Protein AF-A0A531MG67-F1 (afdb_monomer_lite)

Radius of gyration: 34.74 Å; chains: 1; bounding box: 81×33×79 Å

pLDDT: mean 70.57, std 16.04, range [35.56, 95.88]

Sequence (118 aa):
MENGCSRMQGQRLWSNRRFPGTAPTATTFPTSMPALLWDAIGTEFGGRHELYERNYAGNYENLRIETLNAATATGDLASMQSIVKDCMSEYDLSGWTSSDLINPDDISLVGRGTVQAA

Structure (mmCIF, N/CA/C/O backbone):
data_AF-A0A531MG67-F1
#
_entry.id   AF-A0A531MG67-F1
#
loop_
_atom_site.group_PDB
_atom_site.id
_atom_site.type_symbol
_atom_site.label_atom_id
_atom_site.label_alt_id
_atom_site.label_comp_id
_atom_site.label_asym_id
_atom_site.label_entity_id
_atom_site.label_seq_id
_atom_site.pdbx_PDB_ins_code
_atom_site.Cartn_x
_atom_site.Cartn_y
_atom_site.Cartn_z
_atom_site.occupancy
_atom_site.B_iso_or_equiv
_atom_site.auth_seq_id
_atom_site.auth_comp_id
_atom_site.auth_asym_id
_atom_site.auth_atom_id
_atom_site.pdbx_PDB_model_num
ATOM 1 N N . MET A 1 1 ? 60.301 5.518 -36.677 1.00 43.50 1 MET A N 1
ATOM 2 C CA . MET A 1 1 ? 59.096 4.698 -36.397 1.00 43.50 1 MET A CA 1
ATOM 3 C C . MET A 1 1 ? 59.244 3.805 -35.156 1.00 43.50 1 MET A C 1
ATOM 5 O O . MET A 1 1 ? 58.242 3.298 -34.676 1.00 43.50 1 MET A O 1
ATOM 9 N N . GLU A 1 2 ? 60.438 3.678 -34.564 1.00 42.75 2 GLU A N 1
ATOM 10 C CA . GLU A 1 2 ? 60.697 2.791 -33.410 1.00 42.75 2 GLU A CA 1
ATOM 11 C C . GLU A 1 2 ? 60.252 3.361 -32.045 1.00 42.75 2 GLU A C 1
ATOM 13 O O . GLU A 1 2 ? 59.970 2.613 -31.112 1.00 42.75 2 GLU A O 1
ATOM 18 N N . ASN A 1 3 ? 60.069 4.681 -31.938 1.00 51.09 3 ASN A N 1
ATOM 19 C CA . ASN A 1 3 ? 59.774 5.361 -30.664 1.00 51.09 3 ASN A CA 1
ATOM 20 C C . ASN A 1 3 ? 58.335 5.144 -30.146 1.00 51.09 3 ASN A C 1
ATOM 22 O O . ASN A 1 3 ? 58.021 5.501 -29.010 1.00 51.09 3 ASN A O 1
ATOM 26 N N . GLY A 1 4 ? 57.443 4.579 -30.968 1.00 49.34 4 GLY A N 1
ATOM 27 C CA . GLY A 1 4 ? 56.063 4.263 -30.581 1.00 49.34 4 GLY A CA 1
ATOM 28 C C . GLY A 1 4 ? 55.926 2.926 -29.846 1.00 49.34 4 GLY A C 1
ATOM 29 O O . GLY A 1 4 ? 55.070 2.787 -28.973 1.00 49.34 4 GLY A O 1
ATOM 30 N N . CYS A 1 5 ? 56.804 1.962 -30.145 1.00 46.47 5 CYS A N 1
ATOM 31 C CA . CYS A 1 5 ? 56.725 0.602 -29.607 1.00 46.47 5 CYS A CA 1
ATOM 32 C C . CYS A 1 5 ? 57.067 0.564 -28.107 1.00 46.47 5 CYS A C 1
ATOM 34 O O . CYS A 1 5 ? 56.292 0.037 -27.306 1.00 46.47 5 CYS A O 1
ATOM 36 N N . SER A 1 6 ? 58.143 1.241 -27.688 1.00 54.41 6 SER A N 1
ATOM 37 C CA . SER A 1 6 ? 58.544 1.311 -26.271 1.00 54.41 6 SER A CA 1
ATOM 38 C C . SER A 1 6 ? 57.535 2.059 -25.392 1.00 54.41 6 SER A C 1
ATOM 40 O O . SER A 1 6 ? 57.341 1.713 -24.226 1.00 54.41 6 SER A O 1
ATOM 42 N N . ARG A 1 7 ? 56.824 3.053 -25.945 1.00 54.59 7 ARG A N 1
ATOM 43 C CA . ARG A 1 7 ? 55.780 3.798 -25.217 1.00 54.59 7 ARG A CA 1
ATOM 44 C C . ARG A 1 7 ? 54.542 2.934 -24.961 1.00 54.59 7 ARG A C 1
ATOM 46 O O . ARG A 1 7 ? 53.950 3.000 -23.885 1.00 54.59 7 ARG A O 1
ATOM 53 N N . MET A 1 8 ? 54.204 2.078 -25.924 1.00 51.56 8 MET A N 1
ATOM 54 C CA . MET A 1 8 ? 53.102 1.120 -25.830 1.00 51.56 8 MET A CA 1
ATOM 55 C C . MET A 1 8 ? 53.429 -0.041 -24.873 1.00 51.56 8 MET A C 1
ATOM 57 O O . MET A 1 8 ? 52.546 -0.532 -24.171 1.00 51.56 8 MET A O 1
ATOM 61 N N . GLN A 1 9 ? 54.701 -0.445 -24.782 1.00 56.81 9 GLN A N 1
ATOM 62 C CA . GLN A 1 9 ? 55.181 -1.409 -23.782 1.00 56.81 9 GLN A CA 1
ATOM 63 C C . GLN A 1 9 ? 55.141 -0.827 -22.357 1.00 56.81 9 GLN A C 1
ATOM 65 O O . GLN A 1 9 ? 54.685 -1.503 -21.433 1.00 56.81 9 GLN A O 1
ATOM 70 N N . GLY A 1 10 ? 55.521 0.445 -22.181 1.00 57.75 10 GLY A N 1
ATOM 71 C CA . GLY A 1 10 ? 55.463 1.142 -20.889 1.00 57.75 10 GLY A CA 1
ATOM 72 C C . GLY A 1 10 ? 54.043 1.297 -20.328 1.00 57.75 10 GLY A C 1
ATOM 73 O O . GLY A 1 10 ? 53.823 1.059 -19.142 1.00 57.75 10 GLY A O 1
ATOM 74 N N . GLN A 1 11 ? 53.057 1.614 -21.175 1.00 56.19 11 GLN A N 1
ATOM 75 C CA . GLN A 1 11 ? 51.646 1.698 -20.763 1.00 56.19 11 GLN A CA 1
ATOM 76 C C . GLN A 1 11 ? 51.065 0.330 -20.370 1.00 56.19 11 GLN A C 1
ATOM 78 O O . GLN A 1 11 ? 50.325 0.226 -19.391 1.00 56.19 11 GLN A O 1
ATOM 83 N N . ARG A 1 12 ? 51.453 -0.736 -21.083 1.00 55.44 12 ARG A N 1
ATOM 84 C CA . ARG A 1 12 ? 51.024 -2.116 -20.804 1.00 55.44 12 ARG A CA 1
ATOM 85 C C . ARG A 1 12 ? 51.591 -2.634 -19.474 1.00 55.44 12 ARG A C 1
ATOM 87 O O . ARG A 1 12 ? 50.870 -3.239 -18.686 1.00 55.44 12 ARG A O 1
ATOM 94 N N . LEU A 1 13 ? 52.857 -2.323 -19.186 1.00 57.41 13 LEU A N 1
ATOM 95 C CA . LEU A 1 13 ? 53.518 -2.649 -17.915 1.00 57.41 13 LEU A CA 1
ATOM 96 C C . LEU A 1 13 ? 52.976 -1.835 -16.732 1.00 57.41 13 LEU A C 1
ATOM 98 O O . LEU A 1 13 ? 52.917 -2.340 -15.613 1.00 57.41 13 LEU A O 1
ATOM 102 N N . TRP A 1 14 ? 52.583 -0.581 -16.963 1.00 56.88 14 TRP A N 1
ATOM 103 C CA . TRP A 1 14 ? 52.004 0.281 -15.932 1.00 56.88 14 TRP A CA 1
ATOM 104 C C . TRP A 1 14 ? 50.594 -0.167 -15.523 1.00 56.88 14 TRP A C 1
ATOM 106 O O . TRP A 1 14 ? 50.295 -0.231 -14.331 1.00 56.88 14 TRP A O 1
ATOM 116 N N . SER A 1 15 ? 49.755 -0.547 -16.493 1.00 58.00 15 SER A N 1
ATOM 117 C CA . SER A 1 15 ? 48.393 -1.039 -16.246 1.00 58.00 15 SER A CA 1
ATOM 118 C C . SER A 1 15 ? 48.386 -2.337 -15.425 1.00 58.00 15 SER A C 1
ATOM 120 O O . SER A 1 15 ? 47.720 -2.391 -14.390 1.00 58.00 15 SER A O 1
ATOM 122 N N . ASN A 1 16 ? 49.230 -3.316 -15.783 1.00 55.81 16 ASN A N 1
ATOM 123 C CA . ASN A 1 16 ? 49.394 -4.563 -15.019 1.00 55.81 16 ASN A CA 1
ATOM 124 C C . ASN A 1 16 ? 49.893 -4.344 -13.581 1.00 55.81 16 ASN A C 1
ATOM 126 O O . ASN A 1 16 ? 49.631 -5.164 -12.705 1.00 55.81 16 ASN A O 1
ATOM 130 N N . ARG A 1 17 ? 50.629 -3.255 -13.323 1.00 63.50 17 ARG A N 1
ATOM 131 C CA . ARG A 1 17 ? 51.181 -2.955 -11.994 1.00 63.50 17 ARG A CA 1
ATOM 132 C C . ARG A 1 17 ? 50.153 -2.315 -11.057 1.00 63.50 17 ARG A C 1
ATOM 134 O O . ARG A 1 17 ? 50.261 -2.477 -9.848 1.00 63.50 17 ARG A O 1
ATOM 141 N N . ARG A 1 18 ? 49.182 -1.573 -11.601 1.00 65.25 18 ARG A N 1
ATOM 142 C CA . ARG A 1 18 ? 48.155 -0.862 -10.819 1.00 65.25 18 ARG A CA 1
ATOM 143 C C . ARG A 1 18 ? 46.953 -1.745 -10.461 1.00 65.25 18 ARG A C 1
ATOM 145 O O . ARG A 1 18 ? 46.301 -1.471 -9.461 1.00 65.25 18 ARG A O 1
ATOM 152 N N . PHE A 1 19 ? 46.703 -2.810 -11.221 1.00 59.69 19 PHE A N 1
ATOM 153 C CA . PHE A 1 19 ? 45.639 -3.783 -10.958 1.00 59.69 19 PHE A CA 1
ATOM 154 C C . PHE A 1 19 ? 46.217 -5.208 -10.963 1.00 59.69 19 PHE A C 1
ATOM 156 O O . PHE A 1 19 ? 46.214 -5.876 -12.001 1.00 59.69 19 PHE A O 1
ATOM 163 N N . PRO A 1 20 ? 46.761 -5.683 -9.829 1.00 58.19 20 PRO A N 1
ATOM 164 C CA . PRO A 1 20 ? 47.368 -7.006 -9.752 1.00 58.19 20 PRO A CA 1
ATOM 165 C C . PRO A 1 20 ? 46.265 -8.075 -9.727 1.00 58.19 20 PRO A C 1
ATOM 167 O O . PRO A 1 20 ? 45.519 -8.168 -8.758 1.00 58.19 20 PRO A O 1
ATOM 170 N N . GLY A 1 21 ? 46.148 -8.875 -10.792 1.00 52.97 21 GLY A N 1
ATOM 171 C CA . GLY A 1 21 ? 45.196 -9.997 -10.837 1.00 52.97 21 GLY A CA 1
ATOM 172 C C . GLY A 1 21 ? 44.796 -10.509 -12.221 1.00 52.97 21 GLY A C 1
ATOM 173 O O . GLY A 1 21 ? 44.059 -11.483 -12.312 1.00 52.97 21 GLY A O 1
ATOM 174 N N . THR A 1 22 ? 45.265 -9.899 -13.311 1.00 55.38 22 THR A N 1
ATOM 175 C CA . THR A 1 22 ? 44.866 -10.299 -14.670 1.00 55.38 22 THR A CA 1
ATOM 176 C C . THR A 1 22 ? 46.092 -10.665 -15.498 1.00 55.38 22 THR A C 1
ATOM 178 O O . THR A 1 22 ? 46.681 -9.851 -16.203 1.00 55.38 22 THR A O 1
ATOM 181 N N . ALA A 1 23 ? 46.529 -11.920 -15.382 1.00 57.03 23 ALA A N 1
ATOM 182 C CA . ALA A 1 23 ? 47.463 -12.477 -16.354 1.00 57.03 23 ALA A CA 1
ATOM 183 C C . ALA A 1 23 ? 46.753 -12.594 -17.722 1.00 57.03 23 ALA A C 1
ATOM 185 O O . ALA A 1 23 ? 45.572 -12.944 -17.753 1.00 57.03 23 ALA A O 1
ATOM 186 N N . PRO A 1 24 ? 47.429 -12.327 -18.855 1.00 60.12 24 PRO A N 1
ATOM 187 C CA . PRO A 1 24 ? 46.843 -12.507 -20.178 1.00 60.12 24 PRO A CA 1
ATOM 188 C C . PRO A 1 24 ? 46.877 -13.993 -20.562 1.00 60.12 24 PRO A C 1
ATOM 190 O O . PRO A 1 24 ? 47.684 -14.417 -21.386 1.00 60.12 24 PRO A O 1
ATOM 193 N N . THR A 1 25 ? 46.031 -14.810 -19.941 1.00 52.22 25 THR A N 1
ATOM 194 C CA . THR A 1 25 ? 45.674 -16.126 -20.480 1.00 52.22 25 THR A CA 1
ATOM 195 C C . THR A 1 25 ? 44.492 -15.962 -21.429 1.00 52.22 25 THR A C 1
ATOM 197 O O . THR A 1 25 ? 43.698 -15.035 -21.293 1.00 52.22 25 THR A O 1
ATOM 200 N N . ALA A 1 26 ? 44.462 -16.801 -22.465 1.00 52.53 26 ALA A N 1
ATOM 201 C CA . ALA A 1 26 ? 43.588 -16.696 -23.627 1.00 52.53 26 ALA A CA 1
ATOM 202 C C . ALA A 1 26 ? 42.162 -16.206 -23.299 1.00 52.53 26 ALA A C 1
ATOM 204 O O . ALA A 1 26 ? 41.509 -16.719 -22.393 1.00 52.53 26 ALA A O 1
ATOM 205 N N . THR A 1 27 ? 41.670 -15.287 -24.134 1.00 47.16 27 THR A N 1
ATOM 206 C CA . THR A 1 27 ? 40.343 -14.638 -24.122 1.00 47.16 27 THR A CA 1
ATOM 207 C C . THR A 1 27 ? 40.213 -13.403 -23.213 1.00 47.16 27 THR A C 1
ATOM 209 O O . THR A 1 27 ? 40.137 -13.467 -21.993 1.00 47.16 27 THR A O 1
ATOM 212 N N . THR A 1 28 ? 40.174 -12.240 -23.863 1.00 56.72 28 THR A N 1
ATOM 213 C CA . THR A 1 28 ? 39.930 -10.885 -23.350 1.00 56.72 28 THR A CA 1
ATOM 214 C C . THR A 1 28 ? 38.675 -10.783 -22.464 1.00 56.72 28 THR A C 1
ATOM 216 O O . THR A 1 28 ? 37.635 -10.350 -22.952 1.00 56.72 28 THR A O 1
ATOM 219 N N . PHE A 1 29 ? 38.739 -11.139 -21.175 1.00 49.41 29 PHE A N 1
ATOM 220 C CA . PHE A 1 29 ? 37.580 -11.037 -20.263 1.00 49.41 29 PHE A CA 1
ATOM 221 C C . PHE A 1 29 ? 37.729 -10.343 -18.891 1.00 49.41 29 PHE A C 1
ATOM 223 O O . PHE A 1 29 ? 36.744 -10.316 -18.165 1.00 49.41 29 PHE A O 1
ATOM 230 N N . PRO A 1 30 ? 38.835 -9.667 -18.521 1.00 53.19 30 PRO A N 1
ATOM 231 C CA . PRO A 1 30 ? 38.800 -8.785 -17.344 1.00 53.19 30 PRO A CA 1
ATOM 232 C C . PRO A 1 30 ? 38.667 -7.286 -17.662 1.00 53.19 30 PRO A C 1
ATOM 234 O O . PRO A 1 30 ? 38.089 -6.544 -16.876 1.00 53.19 30 PRO A O 1
ATOM 237 N N . THR A 1 31 ? 39.162 -6.820 -18.811 1.00 58.47 31 THR A N 1
ATOM 238 C CA . THR A 1 31 ? 39.020 -5.415 -19.249 1.00 58.47 31 THR A CA 1
ATOM 239 C C . THR A 1 31 ? 37.749 -5.172 -20.055 1.00 58.47 31 THR A C 1
ATOM 241 O O . THR A 1 31 ? 37.243 -4.054 -20.087 1.00 58.47 31 THR A O 1
ATOM 244 N N . SER A 1 32 ? 37.217 -6.215 -20.694 1.00 57.34 32 SER A N 1
ATOM 245 C CA . SER A 1 32 ? 35.967 -6.149 -21.450 1.00 57.34 32 SER A CA 1
ATOM 246 C C . SER A 1 32 ? 34.734 -6.162 -20.549 1.00 57.34 32 SER A C 1
ATOM 248 O O . SER A 1 32 ? 33.737 -5.575 -20.934 1.00 57.34 32 SER A O 1
ATOM 250 N N . MET A 1 33 ? 34.786 -6.739 -19.342 1.00 54.78 33 MET A N 1
ATOM 251 C CA . MET A 1 33 ? 33.618 -6.784 -18.445 1.00 54.78 33 MET A CA 1
ATOM 252 C C . MET A 1 33 ? 33.170 -5.384 -17.984 1.00 54.78 33 MET A C 1
ATOM 254 O O . MET A 1 33 ? 31.999 -5.056 -18.175 1.00 54.78 33 MET A O 1
ATOM 258 N N . PRO A 1 34 ? 34.060 -4.501 -17.480 1.00 69.00 34 PRO A N 1
ATOM 259 C CA . PRO A 1 34 ? 33.672 -3.128 -17.151 1.00 69.00 34 PRO A CA 1
ATOM 260 C C . PRO A 1 34 ? 33.309 -2.303 -18.391 1.00 69.00 34 PRO A C 1
ATOM 262 O O . PRO A 1 34 ? 32.448 -1.435 -18.315 1.00 69.00 34 PRO A O 1
ATOM 265 N N . ALA A 1 35 ? 33.947 -2.578 -19.535 1.00 69.75 35 ALA A N 1
ATOM 266 C CA . ALA A 1 35 ? 33.681 -1.866 -20.783 1.00 69.75 35 ALA A CA 1
ATOM 267 C C . ALA A 1 35 ? 32.315 -2.230 -21.395 1.00 69.75 35 ALA A C 1
ATOM 269 O O . ALA A 1 35 ? 31.614 -1.340 -21.857 1.00 69.75 35 ALA A O 1
ATOM 270 N N . LEU A 1 36 ? 31.906 -3.503 -21.348 1.00 67.00 36 LEU A N 1
ATOM 271 C CA . LEU A 1 36 ? 30.575 -3.953 -21.773 1.00 67.00 36 LEU A CA 1
ATOM 272 C C . LEU A 1 36 ? 29.480 -3.442 -20.828 1.00 67.00 36 LEU A C 1
ATOM 274 O O . LEU A 1 36 ? 28.417 -3.036 -21.283 1.00 67.00 36 LEU A O 1
ATOM 278 N N . LEU A 1 37 ? 29.747 -3.395 -19.519 1.00 69.50 37 LEU A N 1
ATOM 279 C CA . LEU A 1 37 ? 28.831 -2.789 -18.547 1.00 69.50 37 LEU A CA 1
ATOM 280 C C . LEU A 1 37 ? 28.659 -1.279 -18.789 1.00 69.50 37 LEU A C 1
ATOM 282 O O . LEU A 1 37 ? 27.548 -0.758 -18.718 1.00 69.50 37 LEU A O 1
ATOM 286 N N . TRP A 1 38 ? 29.752 -0.577 -19.102 1.00 77.69 38 TRP A N 1
ATOM 287 C CA . TRP A 1 38 ? 29.715 0.842 -19.453 1.00 77.69 38 TRP A CA 1
ATOM 288 C C . TRP A 1 38 ? 28.998 1.094 -20.785 1.00 77.69 38 TRP A C 1
ATOM 290 O O . TRP A 1 38 ? 28.275 2.077 -20.898 1.00 77.69 38 TRP A O 1
ATOM 300 N N . ASP A 1 39 ? 29.126 0.195 -21.762 1.00 69.50 39 ASP A N 1
ATOM 301 C CA . ASP A 1 39 ? 28.361 0.267 -23.012 1.00 69.50 39 ASP A CA 1
ATOM 302 C C . ASP A 1 39 ? 26.855 0.032 -22.800 1.00 69.50 39 ASP A C 1
ATOM 304 O O . ASP A 1 39 ? 26.028 0.662 -23.452 1.00 69.50 39 ASP A O 1
ATOM 308 N N . ALA A 1 40 ? 26.486 -0.805 -21.828 1.00 63.75 40 ALA A N 1
ATOM 309 C CA . ALA A 1 40 ? 25.089 -1.078 -21.503 1.00 63.75 40 ALA A CA 1
ATOM 310 C C . ALA A 1 40 ? 24.385 0.064 -20.739 1.00 63.75 40 ALA A C 1
ATOM 312 O O . ALA A 1 40 ? 23.174 0.215 -20.874 1.00 63.75 40 ALA A O 1
ATOM 313 N N . ILE A 1 41 ? 25.110 0.854 -19.933 1.00 66.44 41 ILE A N 1
ATOM 314 C CA . ILE A 1 41 ? 24.509 1.845 -19.012 1.00 66.44 41 ILE A CA 1
ATOM 315 C C . ILE A 1 41 ? 24.970 3.284 -19.301 1.00 66.44 41 ILE A C 1
ATOM 317 O O . ILE A 1 41 ? 24.183 4.217 -19.192 1.00 66.44 41 ILE A O 1
ATOM 321 N N . GLY A 1 42 ? 26.241 3.488 -19.648 1.00 64.81 42 GLY A N 1
ATOM 322 C CA . GLY A 1 42 ? 26.890 4.806 -19.671 1.00 64.81 42 GLY A CA 1
ATOM 323 C C . GLY A 1 42 ? 27.038 5.454 -21.050 1.00 64.81 42 GLY A C 1
ATOM 324 O O . GLY A 1 42 ? 27.425 6.620 -21.131 1.00 64.81 42 GLY A O 1
ATOM 325 N N . THR A 1 43 ? 26.757 4.740 -22.140 1.00 64.12 43 THR A N 1
ATOM 326 C CA . THR A 1 43 ? 26.775 5.311 -23.497 1.00 64.12 43 THR A CA 1
ATOM 327 C C . THR A 1 43 ? 25.410 5.892 -23.861 1.00 64.12 43 THR A C 1
ATOM 329 O O . THR A 1 43 ? 24.394 5.573 -23.247 1.00 64.12 43 THR A O 1
ATOM 332 N N . GLU A 1 44 ? 25.344 6.735 -24.895 1.00 64.38 44 GLU A N 1
ATOM 333 C CA . GLU A 1 44 ? 24.069 7.282 -25.393 1.00 64.38 44 GLU A CA 1
ATOM 334 C C . GLU A 1 44 ? 23.039 6.193 -25.756 1.00 64.38 44 GLU A C 1
ATOM 336 O O . GLU A 1 44 ? 21.836 6.456 -25.785 1.00 64.38 44 GLU A O 1
ATOM 341 N N . PHE A 1 45 ? 23.500 4.969 -26.032 1.00 64.12 45 PHE A N 1
ATOM 342 C CA . PHE A 1 45 ? 22.643 3.808 -26.242 1.00 64.12 45 PHE A CA 1
ATOM 343 C C . PHE A 1 45 ? 22.017 3.307 -24.927 1.00 64.12 45 PHE A C 1
ATOM 345 O O . PHE A 1 45 ? 20.806 3.085 -24.886 1.00 64.12 45 PHE A O 1
ATOM 352 N N . GLY A 1 46 ? 22.802 3.220 -23.847 1.00 59.25 46 GLY A N 1
ATOM 353 C CA . GLY A 1 46 ? 22.325 2.888 -22.499 1.00 59.25 46 GLY A CA 1
ATOM 354 C C . GLY A 1 46 ? 21.418 3.963 -21.891 1.00 59.25 46 GLY A C 1
ATOM 355 O O . GLY A 1 46 ? 20.365 3.644 -21.346 1.00 59.25 46 GLY A O 1
ATOM 356 N N . GLY A 1 47 ? 21.744 5.247 -22.083 1.00 62.91 47 GLY A N 1
ATOM 357 C CA . GLY A 1 47 ? 20.932 6.364 -21.579 1.00 62.91 47 GLY A CA 1
ATOM 358 C C . GLY A 1 47 ? 19.556 6.487 -22.250 1.00 62.91 47 GLY A C 1
ATOM 359 O O . GLY A 1 47 ? 18.573 6.844 -21.601 1.00 62.91 47 GLY A O 1
ATOM 360 N N . ARG A 1 48 ? 19.439 6.134 -23.541 1.00 64.38 48 ARG A N 1
ATOM 361 C CA . ARG A 1 48 ? 18.122 6.026 -24.195 1.00 64.38 48 ARG A CA 1
ATOM 362 C C . ARG A 1 48 ? 17.338 4.824 -23.679 1.00 64.38 48 ARG A C 1
ATOM 364 O O . ARG A 1 48 ? 16.143 4.969 -23.454 1.00 64.38 48 ARG A O 1
ATOM 371 N N . HIS A 1 49 ? 17.989 3.681 -23.450 1.00 66.00 49 HIS A N 1
ATOM 372 C CA . HIS A 1 49 ? 17.340 2.524 -22.825 1.00 66.00 49 HIS A CA 1
ATOM 373 C C . HIS A 1 49 ? 16.830 2.845 -21.414 1.00 66.00 49 HIS A C 1
ATOM 375 O O . HIS A 1 49 ? 15.695 2.512 -21.103 1.00 66.00 49 HIS A O 1
ATOM 381 N N . GLU A 1 50 ? 17.596 3.571 -20.595 1.00 60.72 50 GLU A N 1
ATOM 382 C CA . G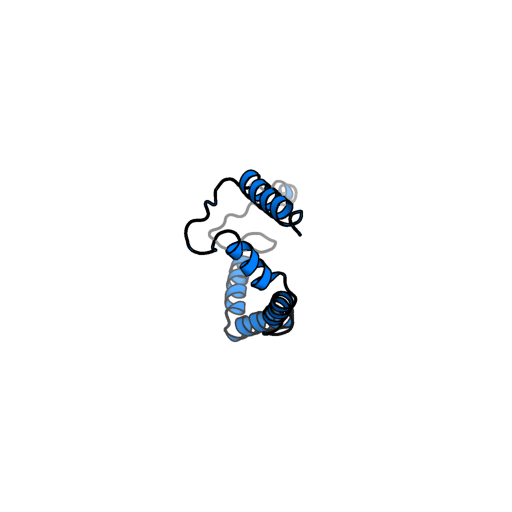LU A 1 50 ? 17.153 4.015 -19.264 1.00 60.72 50 GLU A CA 1
ATOM 383 C C . GLU A 1 50 ? 15.884 4.886 -19.339 1.00 60.72 50 GLU A C 1
ATOM 385 O O . GLU A 1 50 ? 14.957 4.718 -18.544 1.00 60.72 50 GLU A O 1
ATOM 390 N N . LEU A 1 51 ? 15.812 5.802 -20.313 1.00 61.41 51 LEU A N 1
ATOM 391 C CA . LEU A 1 51 ? 14.625 6.634 -20.536 1.00 61.41 51 LEU A CA 1
ATOM 392 C C . LEU A 1 51 ? 13.427 5.840 -21.068 1.00 61.41 51 LEU A C 1
ATOM 394 O O . LEU A 1 51 ? 12.293 6.177 -20.713 1.00 61.41 51 LEU A O 1
ATOM 398 N N . TYR A 1 52 ? 13.665 4.810 -21.888 1.00 57.06 52 TYR A N 1
ATOM 399 C CA . TYR A 1 52 ? 12.618 3.895 -22.336 1.00 57.06 52 TYR A CA 1
ATOM 400 C C . TYR A 1 52 ? 12.070 3.096 -21.158 1.00 57.06 52 TYR A C 1
ATOM 402 O O . TYR A 1 52 ? 10.876 3.176 -20.909 1.00 57.06 52 TYR A O 1
ATOM 410 N N . GLU A 1 53 ? 12.907 2.437 -20.360 1.00 62.00 53 GLU A N 1
ATOM 411 C CA . GLU A 1 53 ? 12.439 1.639 -19.216 1.00 62.00 53 GLU A CA 1
ATOM 412 C C . GLU A 1 53 ? 11.682 2.480 -18.176 1.00 62.00 53 GLU A C 1
ATOM 414 O O . GLU A 1 53 ? 10.700 2.027 -17.592 1.00 62.00 53 GLU A O 1
ATOM 419 N N . ARG A 1 54 ? 12.081 3.744 -17.973 1.00 62.66 54 ARG A N 1
ATOM 420 C CA . ARG A 1 54 ? 11.393 4.642 -17.032 1.00 62.66 54 ARG A CA 1
ATOM 421 C C . ARG A 1 54 ? 10.018 5.117 -17.490 1.00 62.66 54 ARG A C 1
ATOM 423 O O . ARG A 1 54 ? 9.194 5.410 -16.632 1.00 62.66 54 ARG A O 1
ATOM 430 N N . ASN A 1 55 ? 9.780 5.242 -18.795 1.00 61.56 55 ASN A N 1
ATOM 431 C CA . ASN A 1 55 ? 8.552 5.854 -19.319 1.00 61.56 55 ASN A CA 1
ATOM 432 C C . ASN A 1 55 ? 7.719 4.919 -20.205 1.00 61.56 55 ASN A C 1
ATOM 434 O O . ASN A 1 55 ? 6.635 5.313 -20.632 1.00 61.56 55 ASN A O 1
ATOM 438 N N . TYR A 1 56 ? 8.183 3.696 -20.487 1.00 54.06 56 TYR A N 1
ATOM 439 C CA . TYR A 1 56 ? 7.483 2.760 -21.372 1.00 54.06 56 TYR A CA 1
ATOM 440 C C . TYR A 1 56 ? 6.087 2.412 -20.850 1.00 54.06 56 TYR A C 1
ATOM 442 O O . TYR A 1 56 ? 5.138 2.323 -21.623 1.00 54.06 56 TYR A O 1
ATOM 450 N N . ALA A 1 57 ? 5.950 2.278 -19.531 1.00 57.59 57 ALA A N 1
ATOM 451 C CA . ALA A 1 57 ? 4.688 1.941 -18.884 1.00 57.59 57 ALA A CA 1
ATOM 452 C C . ALA A 1 57 ? 3.827 3.175 -18.512 1.00 57.59 57 ALA A C 1
ATOM 454 O O . ALA A 1 57 ? 2.799 3.024 -17.864 1.00 57.59 57 ALA A O 1
ATOM 455 N N . GLY A 1 58 ? 4.206 4.389 -18.939 1.00 61.00 58 GLY A N 1
ATOM 456 C CA . GLY A 1 58 ? 3.456 5.630 -18.696 1.00 61.00 58 GLY A CA 1
ATOM 457 C C . GLY A 1 58 ? 4.141 6.611 -17.734 1.00 61.00 58 GLY A C 1
ATOM 458 O O . GLY A 1 58 ? 5.173 6.312 -17.139 1.00 61.00 58 GLY A O 1
ATOM 459 N N . ASN A 1 59 ? 3.568 7.816 -17.599 1.00 70.94 59 ASN A N 1
ATOM 460 C CA . ASN A 1 59 ? 4.039 8.843 -16.657 1.00 70.94 59 ASN A CA 1
ATOM 461 C C . ASN A 1 59 ? 4.104 8.263 -15.227 1.00 70.94 59 ASN A C 1
ATOM 463 O O . ASN A 1 59 ? 3.196 7.538 -14.813 1.00 70.94 59 ASN A O 1
ATOM 467 N N . TYR A 1 60 ? 5.142 8.608 -14.458 1.00 68.56 60 TYR A N 1
ATOM 468 C 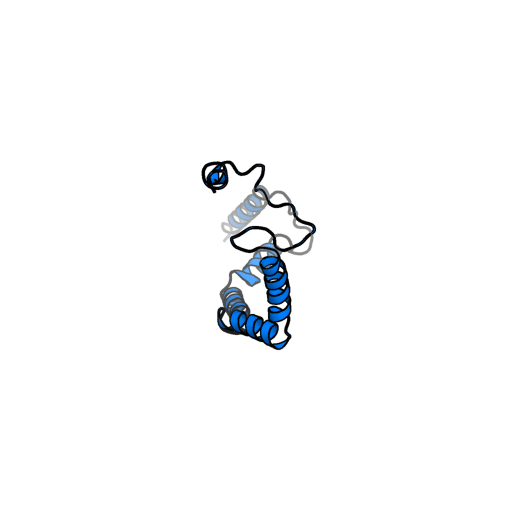CA . TYR A 1 60 ? 5.413 8.058 -13.122 1.00 68.56 60 TYR A CA 1
ATOM 469 C C . TYR A 1 60 ? 4.256 8.265 -12.126 1.00 68.56 60 TYR A C 1
ATOM 471 O O . TYR A 1 60 ? 4.121 7.512 -11.161 1.00 68.56 60 TYR A O 1
ATOM 479 N N . GLU A 1 61 ? 3.409 9.268 -12.358 1.00 75.88 61 GLU A N 1
ATOM 480 C CA . GLU A 1 61 ? 2.198 9.526 -11.570 1.00 75.88 61 GLU A CA 1
ATOM 481 C C . GLU A 1 61 ? 1.027 8.650 -12.020 1.00 75.88 61 GLU A C 1
ATOM 483 O O . GLU A 1 61 ? 0.299 8.116 -11.186 1.00 75.88 61 GLU A O 1
ATOM 488 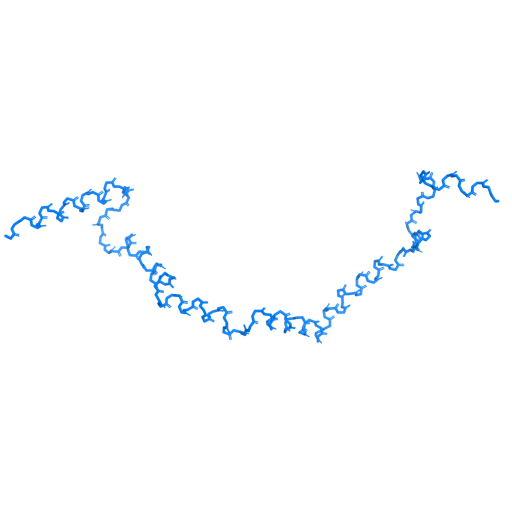N N . ASN A 1 62 ? 0.885 8.437 -13.330 1.00 79.81 62 ASN A N 1
ATOM 489 C CA . ASN A 1 62 ? -0.205 7.650 -13.897 1.00 79.81 62 ASN A CA 1
ATOM 490 C C . ASN A 1 62 ? -0.109 6.179 -13.478 1.00 79.81 62 ASN A C 1
ATOM 492 O O . ASN A 1 62 ? -1.108 5.595 -13.077 1.00 79.81 62 ASN A O 1
ATOM 496 N N . LEU A 1 63 ? 1.105 5.622 -13.442 1.00 78.75 63 LEU A N 1
ATOM 497 C CA . LEU A 1 63 ? 1.341 4.267 -12.935 1.00 78.75 63 LEU A CA 1
ATOM 498 C C . LEU A 1 63 ? 0.865 4.079 -11.488 1.00 78.75 63 LEU A C 1
ATOM 500 O O . LEU A 1 63 ? 0.306 3.042 -11.149 1.00 78.75 63 LEU A O 1
ATOM 504 N N . ARG A 1 64 ? 1.054 5.086 -10.625 1.00 83.75 64 ARG A N 1
ATOM 505 C CA . ARG A 1 64 ? 0.596 5.028 -9.224 1.00 83.75 64 ARG A CA 1
ATOM 506 C C . ARG A 1 64 ? -0.922 5.144 -9.108 1.00 83.75 64 ARG A C 1
ATOM 508 O O . ARG A 1 64 ? -1.518 4.566 -8.205 1.00 83.75 64 ARG A O 1
ATOM 515 N N . ILE A 1 65 ? -1.543 5.909 -10.000 1.00 87.69 65 ILE A N 1
ATOM 516 C CA . ILE A 1 65 ? -2.999 6.056 -10.049 1.00 87.69 65 ILE A CA 1
ATOM 517 C C . ILE A 1 65 ? -3.637 4.765 -10.565 1.00 87.69 65 ILE A C 1
ATOM 519 O O . ILE A 1 65 ? -4.623 4.305 -10.001 1.00 87.69 65 ILE A O 1
ATOM 523 N N . GLU A 1 66 ? -3.065 4.142 -11.593 1.00 84.19 66 GLU A N 1
ATOM 524 C CA . GLU A 1 66 ? -3.552 2.874 -12.137 1.00 84.19 66 GLU A CA 1
ATOM 525 C C . GLU A 1 66 ? -3.448 1.733 -11.123 1.00 84.19 66 GLU A C 1
ATOM 527 O O . GLU A 1 66 ? -4.403 0.972 -10.985 1.00 84.19 66 GLU A O 1
ATOM 532 N N . THR A 1 67 ? -2.360 1.642 -10.349 1.00 85.06 67 THR A N 1
ATOM 533 C CA . THR A 1 67 ? -2.256 0.638 -9.275 1.00 85.06 67 THR A CA 1
ATOM 534 C C . THR A 1 67 ? -3.273 0.876 -8.162 1.00 85.06 67 THR A C 1
ATOM 536 O O . THR A 1 67 ? -3.886 -0.080 -7.684 1.00 85.06 67 THR A O 1
ATOM 539 N N . LEU A 1 68 ? -3.510 2.135 -7.779 1.00 87.00 68 LEU A N 1
ATOM 540 C CA . LEU A 1 68 ? -4.546 2.487 -6.806 1.00 87.00 68 LEU A CA 1
ATOM 541 C C . LEU A 1 68 ? -5.952 2.157 -7.328 1.00 87.00 68 LEU A C 1
ATOM 543 O O . LEU A 1 68 ? -6.769 1.589 -6.603 1.00 87.00 68 LEU A O 1
ATOM 547 N N . ASN A 1 69 ? -6.236 2.477 -8.589 1.00 88.44 69 ASN A N 1
ATOM 548 C CA . ASN A 1 69 ? -7.518 2.185 -9.225 1.00 88.44 69 ASN A CA 1
ATOM 549 C C . ASN A 1 69 ? -7.738 0.678 -9.373 1.00 88.44 69 ASN A C 1
ATOM 551 O O . ASN A 1 69 ? -8.845 0.206 -9.128 1.00 88.44 69 ASN A O 1
ATOM 555 N N . ALA A 1 70 ? -6.695 -0.087 -9.703 1.00 89.12 70 ALA A N 1
ATOM 556 C CA . ALA A 1 70 ? -6.750 -1.542 -9.736 1.00 89.12 70 ALA A CA 1
ATOM 557 C C . ALA A 1 70 ? -7.047 -2.118 -8.342 1.00 89.12 70 ALA A C 1
ATOM 559 O O . ALA A 1 70 ? -7.974 -2.908 -8.203 1.00 89.12 70 ALA A O 1
ATOM 560 N N . ALA A 1 71 ? -6.352 -1.663 -7.294 1.00 85.94 71 ALA A N 1
ATOM 561 C CA . ALA A 1 71 ? -6.629 -2.077 -5.913 1.00 85.94 71 ALA A CA 1
ATOM 562 C C . ALA A 1 71 ? -8.042 -1.680 -5.441 1.00 85.94 71 ALA A C 1
ATOM 564 O O . ALA A 1 71 ? -8.671 -2.396 -4.659 1.00 85.94 71 ALA A O 1
ATOM 565 N N . THR A 1 72 ? -8.565 -0.556 -5.937 1.00 90.06 72 THR A N 1
ATOM 566 C CA . THR A 1 72 ? -9.945 -0.120 -5.681 1.00 90.06 72 THR A CA 1
ATOM 567 C C . THR A 1 72 ? -10.952 -1.017 -6.403 1.00 90.06 72 THR A C 1
ATOM 569 O O . THR A 1 72 ? -11.943 -1.421 -5.802 1.00 90.06 72 THR A O 1
ATOM 572 N N . ALA A 1 73 ? -10.692 -1.372 -7.664 1.00 89.00 73 ALA A N 1
ATOM 573 C CA . ALA A 1 73 ? -11.567 -2.223 -8.470 1.00 89.00 73 ALA A CA 1
ATOM 574 C C . ALA A 1 73 ? -11.585 -3.684 -7.990 1.00 89.00 73 ALA A C 1
ATOM 576 O O . ALA A 1 73 ? -12.641 -4.312 -7.993 1.00 89.00 73 ALA A O 1
ATOM 577 N N . THR A 1 74 ? -10.442 -4.213 -7.546 1.00 91.31 74 THR A N 1
ATOM 578 C CA . THR A 1 74 ? -10.325 -5.564 -6.969 1.00 91.31 74 THR A CA 1
ATOM 579 C C . THR A 1 74 ? -10.969 -5.654 -5.580 1.00 91.31 74 THR A C 1
ATOM 581 O O . THR A 1 74 ? -11.359 -6.736 -5.151 1.00 91.31 74 THR A O 1
ATOM 584 N N . GLY A 1 75 ? -11.134 -4.523 -4.883 1.00 90.38 75 GLY A N 1
ATOM 585 C CA . GLY A 1 75 ? -11.695 -4.468 -3.529 1.00 90.38 75 GLY A CA 1
ATOM 586 C C . GLY A 1 75 ? -10.656 -4.621 -2.413 1.00 90.38 75 GLY A C 1
ATOM 587 O O . GLY A 1 75 ? -11.009 -4.512 -1.239 1.00 90.38 75 GLY A O 1
ATOM 588 N N . ASP A 1 76 ? -9.375 -4.785 -2.753 1.00 90.56 76 ASP A N 1
ATOM 589 C CA . ASP A 1 76 ? -8.270 -4.868 -1.790 1.00 90.56 76 ASP A CA 1
ATOM 590 C C . ASP A 1 76 ? -8.197 -3.611 -0.919 1.00 90.56 76 ASP A C 1
ATOM 592 O O . ASP A 1 76 ? -8.023 -3.689 0.297 1.00 90.56 76 ASP A O 1
ATOM 596 N N . LEU A 1 77 ? -8.417 -2.441 -1.527 1.00 91.19 77 LEU A N 1
ATOM 597 C CA . LEU A 1 77 ? -8.455 -1.173 -0.804 1.00 91.19 77 LEU A CA 1
ATOM 598 C C . LEU A 1 77 ? -9.592 -1.139 0.229 1.00 91.19 77 LEU A C 1
ATOM 600 O O . LEU A 1 77 ? -9.389 -0.671 1.348 1.00 91.19 77 LEU A O 1
ATOM 604 N N . ALA A 1 78 ? -10.764 -1.678 -0.113 1.00 92.56 78 ALA A N 1
ATOM 605 C CA . ALA A 1 78 ? -11.890 -1.763 0.814 1.00 92.56 78 ALA A CA 1
ATOM 606 C C . ALA A 1 78 ? -11.603 -2.742 1.965 1.00 92.56 78 ALA A C 1
ATOM 608 O O . ALA A 1 78 ? -11.942 -2.449 3.110 1.00 92.56 78 ALA A O 1
ATOM 609 N N . SER A 1 79 ? -10.920 -3.860 1.692 1.00 93.19 79 SER A N 1
ATOM 610 C CA . SER A 1 79 ? -10.489 -4.803 2.732 1.00 93.19 79 SER A CA 1
ATOM 611 C C . SER A 1 79 ? -9.448 -4.198 3.676 1.00 93.19 79 SER A C 1
ATOM 613 O O . SER A 1 79 ? -9.485 -4.447 4.877 1.00 93.19 79 SER A O 1
ATOM 615 N N . MET A 1 80 ? -8.513 -3.393 3.167 1.00 93.00 80 MET A N 1
ATOM 616 C CA . MET A 1 80 ? -7.550 -2.692 4.023 1.00 93.00 80 MET A CA 1
ATOM 617 C C . MET A 1 80 ? -8.253 -1.648 4.898 1.00 93.00 80 MET A C 1
ATOM 619 O O . MET A 1 80 ? -7.949 -1.518 6.082 1.00 93.00 80 MET A O 1
ATOM 623 N N . GLN A 1 81 ? -9.230 -0.931 4.337 1.00 94.75 81 GLN A N 1
ATOM 624 C CA . GLN A 1 81 ? -10.036 0.038 5.079 1.00 94.75 81 GLN A CA 1
ATOM 625 C C . GLN A 1 81 ? -10.931 -0.615 6.136 1.00 94.75 81 GLN A C 1
ATOM 627 O O . GLN A 1 81 ? -11.125 -0.020 7.194 1.00 94.75 81 GLN A O 1
ATOM 632 N N . SER A 1 82 ? -11.463 -1.817 5.890 1.00 95.19 82 SER A N 1
ATOM 633 C CA . SER A 1 82 ? -12.302 -2.506 6.874 1.00 95.19 82 SER A CA 1
ATOM 634 C C . SER A 1 82 ? -11.513 -2.868 8.128 1.00 95.19 82 SER A C 1
ATOM 636 O O . SER A 1 82 ? -11.992 -2.607 9.220 1.00 95.19 82 SER A O 1
ATOM 638 N N . ILE A 1 83 ? -10.268 -3.333 7.987 1.00 95.88 83 ILE A N 1
ATOM 639 C CA . ILE A 1 83 ? -9.389 -3.630 9.132 1.00 95.88 83 ILE A CA 1
ATOM 640 C C . ILE A 1 83 ? -9.163 -2.379 9.990 1.00 95.88 83 ILE A C 1
ATOM 642 O O . ILE A 1 83 ? -9.227 -2.430 11.217 1.00 95.88 83 ILE A O 1
ATOM 646 N N . VAL A 1 84 ? -8.923 -1.235 9.343 1.00 94.38 84 VAL A N 1
ATOM 647 C CA . VAL A 1 84 ? -8.764 0.042 10.051 1.00 94.38 84 VAL A CA 1
ATOM 648 C C . VAL A 1 84 ? -10.067 0.441 10.739 1.00 94.38 84 VAL A C 1
ATOM 650 O O . VAL A 1 84 ? -10.037 0.885 11.882 1.00 94.38 84 VAL A O 1
ATOM 653 N N . LYS A 1 85 ? -11.211 0.267 10.072 1.00 93.50 85 LYS A N 1
ATOM 654 C CA . LYS A 1 85 ? -12.524 0.577 10.641 1.00 93.50 85 LYS A CA 1
ATOM 655 C C . LYS A 1 85 ? -12.838 -0.284 11.860 1.00 93.50 85 LYS A C 1
ATOM 657 O O . LYS A 1 85 ? -13.346 0.255 12.837 1.00 93.50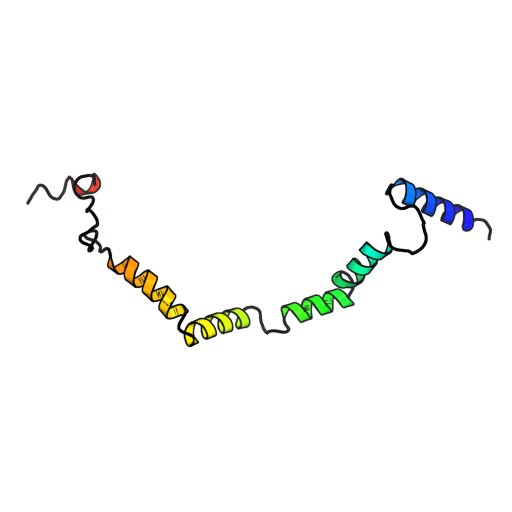 85 LYS A O 1
ATOM 662 N N . ASP A 1 86 ? -12.520 -1.570 11.806 1.00 93.25 86 ASP A N 1
ATOM 663 C CA . ASP A 1 86 ? -12.729 -2.492 12.917 1.00 93.25 86 ASP A CA 1
ATOM 664 C C . ASP A 1 86 ? -11.875 -2.052 14.115 1.00 93.25 86 ASP A C 1
ATOM 666 O O . ASP A 1 86 ? -12.417 -1.813 15.190 1.00 93.25 86 ASP A O 1
ATOM 670 N N . CYS A 1 87 ? -10.589 -1.755 13.901 1.00 91.19 87 CYS A N 1
ATOM 671 C CA . CYS A 1 87 ? -9.705 -1.231 14.948 1.00 91.19 87 CYS A CA 1
ATOM 672 C C . CYS A 1 87 ? -10.182 0.114 15.529 1.00 91.19 87 CYS A C 1
ATOM 674 O O . CYS A 1 87 ? -10.165 0.318 16.740 1.00 91.19 87 CYS A O 1
ATOM 676 N N . MET A 1 88 ? -10.650 1.038 14.685 1.00 91.50 88 MET A N 1
ATOM 677 C CA . MET A 1 88 ? -11.194 2.322 15.144 1.00 91.50 88 MET A CA 1
ATOM 678 C C . MET A 1 88 ? -12.551 2.187 15.843 1.00 91.50 88 MET A C 1
ATOM 680 O O . MET A 1 88 ? -12.959 3.111 16.536 1.00 91.50 88 MET A O 1
ATOM 684 N N . SER A 1 89 ? -13.266 1.076 15.655 1.00 92.31 89 SER A N 1
ATOM 685 C CA . SER A 1 89 ? -14.553 0.832 16.316 1.00 92.31 89 SER A CA 1
ATOM 686 C C . SER A 1 89 ? -14.410 0.338 17.758 1.00 92.31 89 SER A C 1
ATOM 688 O O . SER A 1 89 ? -15.366 0.411 18.531 1.00 92.31 89 SER A O 1
ATOM 690 N N . GLU A 1 90 ? -13.214 -0.120 18.136 1.00 90.00 90 GLU A N 1
ATOM 691 C CA . GLU A 1 90 ? -12.913 -0.662 19.465 1.00 90.00 90 GLU A CA 1
ATOM 692 C C . GLU A 1 90 ? -12.709 0.423 20.540 1.00 90.00 90 GLU A C 1
ATOM 694 O O . GLU A 1 90 ? -12.603 0.099 21.726 1.00 90.00 90 GLU A O 1
ATOM 699 N N . TYR A 1 91 ? -12.680 1.710 20.171 1.00 90.25 91 TYR A N 1
ATOM 700 C CA . TYR A 1 91 ? -12.558 2.819 21.119 1.00 90.25 91 TYR A CA 1
ATOM 701 C C . TYR A 1 91 ? -13.361 4.061 20.709 1.00 90.25 91 TYR A C 1
ATOM 703 O O . TYR A 1 91 ? -13.613 4.313 19.534 1.00 90.25 91 TYR A O 1
ATOM 711 N N . ASP A 1 92 ? -13.730 4.864 21.705 1.00 89.25 92 ASP A N 1
ATOM 712 C CA . ASP A 1 92 ? -14.337 6.189 21.562 1.00 89.25 92 ASP A CA 1
ATOM 713 C C . ASP A 1 92 ? -13.627 7.189 22.500 1.00 89.25 92 ASP A C 1
ATOM 715 O O . ASP A 1 92 ? -12.716 6.840 23.254 1.00 89.25 92 ASP A O 1
ATOM 719 N N . LEU A 1 93 ? -14.042 8.456 22.484 1.00 87.69 93 LEU A N 1
ATOM 720 C CA . LEU A 1 93 ? -13.522 9.519 23.346 1.00 87.69 93 LEU A CA 1
ATOM 721 C C . LEU A 1 93 ? -13.643 9.203 24.846 1.00 87.69 93 LEU A C 1
ATOM 723 O O . LEU A 1 93 ? -12.892 9.761 25.644 1.00 87.69 93 LEU A O 1
ATOM 727 N N . SER A 1 94 ? -14.579 8.332 25.233 1.00 81.50 94 SER A N 1
ATOM 728 C CA . SER A 1 94 ? -14.794 7.903 26.618 1.00 81.50 94 SER A CA 1
ATOM 729 C C . SER A 1 94 ? -14.005 6.653 27.030 1.00 81.50 94 SER A C 1
ATOM 731 O O . SER A 1 94 ? -14.138 6.235 28.175 1.00 81.50 94 SER A O 1
ATOM 733 N N . GLY A 1 95 ? -13.216 6.044 26.137 1.00 85.50 95 GLY A N 1
ATOM 734 C CA . GLY A 1 95 ? -12.439 4.830 26.421 1.00 85.50 95 GLY A CA 1
ATOM 735 C C . GLY A 1 95 ? -12.694 3.688 25.435 1.00 85.50 95 GLY A C 1
ATOM 736 O O . GLY A 1 95 ? -13.233 3.890 24.348 1.00 85.50 95 GLY A O 1
ATOM 737 N N . TRP A 1 96 ? -12.291 2.478 25.814 1.00 90.62 96 TRP A N 1
ATOM 738 C CA . TRP A 1 96 ? -12.492 1.255 25.037 1.00 90.62 96 TRP A CA 1
ATOM 739 C C . TRP A 1 96 ? -13.972 0.848 25.031 1.00 90.62 96 TRP A C 1
ATOM 741 O O . TRP A 1 96 ? -14.641 0.891 26.066 1.00 90.62 96 TRP A O 1
ATOM 751 N N . THR A 1 97 ? -14.489 0.446 23.868 1.00 86.62 97 THR A N 1
ATOM 752 C CA . THR A 1 97 ? -15.872 -0.038 23.690 1.00 86.62 97 THR A CA 1
ATOM 753 C C . THR A 1 97 ? -15.976 -1.558 23.826 1.00 86.62 97 THR A C 1
ATOM 755 O O . THR A 1 97 ? -17.060 -2.081 24.095 1.00 86.62 97 THR A O 1
ATOM 758 N N . SER A 1 98 ? -14.860 -2.273 23.656 1.00 85.44 98 SER A N 1
ATOM 759 C CA . SER A 1 98 ? -14.800 -3.730 23.756 1.00 85.44 98 SER A CA 1
ATOM 760 C C . SER A 1 98 ? -14.712 -4.201 25.212 1.00 85.44 98 SER A C 1
ATOM 762 O O . SER A 1 98 ? -13.997 -3.626 26.030 1.00 85.44 98 SER A O 1
ATOM 764 N N . SER A 1 99 ? -15.444 -5.268 25.549 1.00 83.75 99 SER A N 1
ATOM 765 C CA . SER A 1 99 ? -15.573 -5.778 26.926 1.00 83.75 99 SER A CA 1
ATOM 766 C C . SER A 1 99 ? -14.337 -6.510 27.459 1.00 83.75 99 SER A C 1
ATOM 768 O O . SER A 1 99 ? -14.297 -6.881 28.629 1.00 83.75 99 SER A O 1
ATOM 770 N N . ASP A 1 100 ? -13.370 -6.797 26.594 1.00 90.56 100 ASP A N 1
ATOM 771 C CA . ASP A 1 100 ? -12.113 -7.470 26.919 1.00 90.56 100 ASP A CA 1
ATOM 772 C C . ASP A 1 100 ? -10.987 -6.497 27.312 1.00 90.56 100 ASP A C 1
ATOM 774 O O . ASP A 1 100 ? -10.001 -6.924 27.917 1.00 90.56 100 ASP A O 1
ATOM 778 N N . LEU A 1 101 ? -11.138 -5.200 27.023 1.00 87.56 101 LEU A N 1
ATOM 779 C CA . LEU A 1 101 ? -10.158 -4.160 27.330 1.00 87.56 101 LEU A CA 1
ATOM 780 C C . LEU A 1 101 ? -10.546 -3.376 28.591 1.00 87.56 101 LEU A C 1
ATOM 782 O O . LEU A 1 101 ? -11.707 -3.048 28.827 1.00 87.56 101 LEU A O 1
ATOM 786 N N . ILE A 1 102 ? -9.550 -3.069 29.424 1.00 88.44 102 ILE A N 1
ATOM 787 C CA . ILE A 1 102 ? -9.740 -2.358 30.695 1.00 88.44 102 ILE A CA 1
ATOM 788 C C . ILE A 1 102 ? -9.525 -0.859 30.469 1.00 88.44 102 ILE A C 1
ATOM 790 O O . ILE A 1 102 ? -8.476 -0.444 29.967 1.00 88.44 102 ILE A O 1
ATOM 794 N N . ASN A 1 103 ? -10.502 -0.042 30.868 1.00 85.81 103 ASN A N 1
ATOM 795 C CA . ASN A 1 103 ? -10.382 1.414 30.810 1.00 85.81 103 ASN A CA 1
ATOM 796 C C . ASN A 1 103 ? -9.379 1.944 31.850 1.00 85.81 103 ASN A C 1
ATOM 798 O O . ASN A 1 103 ? -9.391 1.489 32.993 1.00 85.81 103 ASN A O 1
ATOM 802 N N . PRO A 1 104 ? -8.531 2.927 31.491 1.00 84.75 104 PRO A N 1
ATOM 803 C CA . PRO A 1 104 ? -7.453 3.429 32.348 1.00 84.75 104 PRO A CA 1
ATOM 804 C C . PRO A 1 104 ? -7.919 4.437 33.422 1.00 84.75 104 PRO A C 1
ATOM 806 O O . PRO A 1 104 ? -7.139 5.292 33.854 1.00 84.75 104 PRO A O 1
ATOM 809 N N . ASP A 1 105 ? -9.181 4.383 33.853 1.00 82.00 105 ASP A N 1
ATOM 810 C CA . ASP A 1 105 ? -9.773 5.348 34.795 1.00 82.00 105 ASP A CA 1
ATOM 811 C C . ASP A 1 105 ? -9.114 5.306 36.187 1.00 82.00 105 ASP A C 1
ATOM 813 O O . ASP A 1 105 ? -9.070 6.305 36.905 1.00 82.00 105 ASP A O 1
ATOM 817 N N . ASP A 1 106 ? -8.545 4.163 36.562 1.00 81.56 106 ASP A N 1
ATOM 818 C CA . ASP A 1 106 ? -7.898 3.910 37.850 1.00 81.56 106 ASP A CA 1
ATOM 819 C C . ASP A 1 106 ? -6.454 4.447 37.934 1.00 81.56 106 ASP A C 1
ATOM 821 O O . ASP A 1 106 ? -6.006 4.893 39.004 1.00 81.56 106 ASP A O 1
ATOM 825 N N . ILE A 1 107 ? -5.738 4.441 36.806 1.00 83.19 107 ILE A N 1
ATOM 826 C CA . ILE A 1 107 ? -4.336 4.865 36.682 1.00 83.19 107 ILE A CA 1
ATOM 827 C C . ILE A 1 107 ? -4.164 6.260 36.073 1.00 83.19 107 ILE A C 1
ATOM 829 O O . ILE A 1 107 ? -3.106 6.873 36.245 1.00 83.19 107 ILE A O 1
ATOM 833 N N . SER A 1 108 ? -5.167 6.786 35.364 1.00 81.19 108 SER A N 1
ATOM 834 C CA . SER A 1 108 ? -5.046 8.086 34.705 1.00 81.19 108 SER A CA 1
ATOM 835 C C . SER A 1 108 ? -4.984 9.229 35.731 1.00 81.19 108 SER A C 1
ATOM 837 O O . SER A 1 108 ? -5.908 9.519 36.490 1.00 81.19 108 SER A O 1
ATOM 839 N N . LEU A 1 109 ? -3.844 9.925 35.765 1.00 80.44 109 LEU A N 1
ATOM 840 C CA . LEU A 1 109 ? -3.628 11.056 36.679 1.00 80.44 109 LEU A CA 1
ATOM 841 C C . LEU A 1 109 ? -4.345 12.334 36.219 1.00 80.44 109 LEU A C 1
ATOM 843 O O . LEU A 1 109 ? -4.564 13.240 37.017 1.00 80.44 109 LEU A O 1
ATOM 847 N N . VAL A 1 110 ? -4.715 12.397 34.938 1.00 77.06 110 VAL A N 1
ATOM 848 C CA . VAL A 1 110 ? -5.317 13.572 34.293 1.00 77.06 110 VAL A CA 1
ATOM 849 C C . VAL A 1 110 ? -6.802 13.740 34.672 1.00 77.06 110 VAL A C 1
ATOM 851 O O . VAL A 1 110 ? -7.290 14.865 34.681 1.00 77.06 110 VAL A O 1
ATOM 854 N N . GLY A 1 111 ? -7.504 12.661 35.059 1.00 61.16 111 GLY A N 1
ATOM 855 C CA . GLY A 1 111 ? -8.932 12.674 35.436 1.00 61.16 111 GLY A CA 1
ATOM 856 C C . GLY A 1 111 ? -9.238 12.612 36.943 1.00 61.16 111 GLY A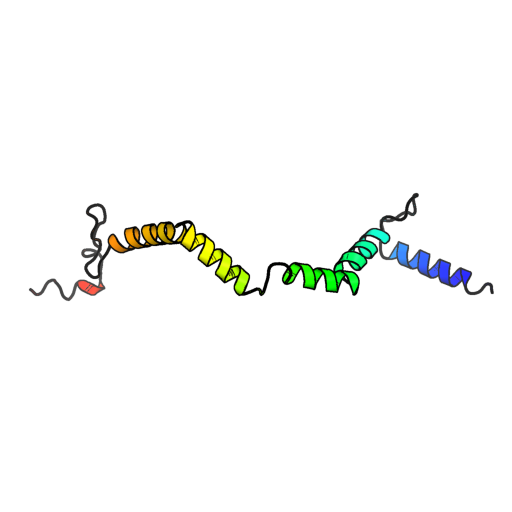 C 1
ATOM 857 O O . GLY A 1 111 ? -10.364 12.879 37.359 1.00 61.16 111 GLY A O 1
ATOM 858 N N . ARG A 1 112 ? -8.247 12.326 37.802 1.00 55.66 112 ARG A N 1
ATOM 859 C CA . ARG A 1 112 ? -8.440 12.159 39.264 1.00 55.66 112 ARG A CA 1
ATOM 860 C C . ARG A 1 112 ? -8.949 13.403 40.010 1.00 55.66 112 ARG A C 1
ATOM 862 O O . ARG A 1 112 ? -9.293 13.299 41.184 1.00 55.66 112 ARG A O 1
ATOM 869 N N . GLY A 1 113 ? -8.992 14.565 39.359 1.00 50.62 113 GLY A N 1
ATOM 870 C CA . GLY A 1 113 ? -9.516 15.810 39.927 1.00 50.62 113 GLY A CA 1
ATOM 871 C C . GLY A 1 113 ? -10.957 16.157 39.539 1.00 50.62 113 GLY A C 1
ATOM 872 O O . GLY A 1 113 ? -11.507 17.083 40.125 1.00 50.62 113 GLY A O 1
ATOM 873 N N . THR A 1 114 ? -11.571 15.466 38.569 1.00 55.50 114 THR A N 1
ATOM 874 C CA . THR A 1 114 ? -12.855 15.896 37.976 1.00 55.50 114 THR A CA 1
ATOM 875 C C . THR A 1 114 ? -14.025 14.937 38.204 1.00 55.50 114 THR A C 1
ATOM 877 O O . THR A 1 114 ? -15.163 15.386 38.134 1.00 55.50 114 THR A O 1
ATOM 880 N N . VAL A 1 115 ? -13.790 13.657 38.523 1.00 53.25 115 VAL A N 1
ATOM 881 C CA . VAL A 1 115 ? -14.867 12.642 38.635 1.00 53.25 115 VAL A CA 1
ATOM 882 C C . VAL A 1 115 ? -15.285 12.340 40.088 1.00 53.25 115 VAL A C 1
ATOM 884 O O . VAL A 1 115 ? -16.376 11.844 40.323 1.00 53.25 115 VAL A O 1
ATOM 887 N N . GLN A 1 116 ? -14.479 12.703 41.096 1.00 47.75 116 GLN A N 1
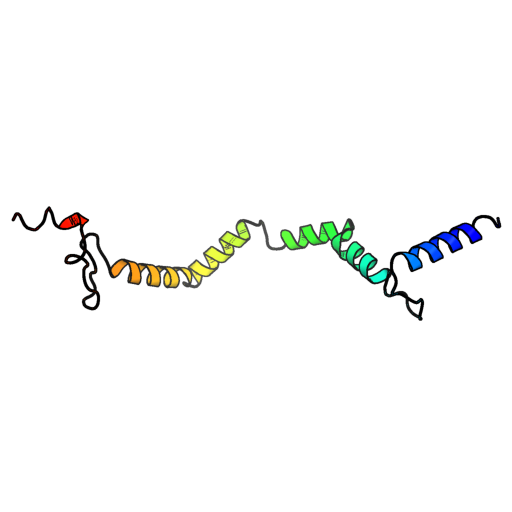ATOM 888 C CA . GLN A 1 116 ? -14.803 12.474 42.523 1.00 47.75 116 GLN A CA 1
ATOM 889 C C . GLN A 1 116 ? -15.704 13.574 43.138 1.00 47.75 116 GLN A C 1
ATOM 891 O O . GLN A 1 116 ? -15.991 13.552 44.333 1.00 47.75 116 GLN A O 1
ATOM 896 N N . ALA A 1 117 ? -16.129 14.560 42.343 1.00 43.53 117 ALA A N 1
ATOM 897 C CA . ALA A 1 117 ? -16.978 15.672 42.768 1.00 43.53 117 ALA A CA 1
ATOM 898 C C . ALA A 1 117 ? -18.285 15.718 41.955 1.00 43.53 117 ALA A C 1
ATOM 900 O O . ALA A 1 117 ? -18.595 16.733 41.337 1.00 43.53 117 ALA A O 1
ATOM 901 N N . ALA A 1 118 ? -19.030 14.612 41.937 1.00 35.56 118 ALA A N 1
ATOM 902 C CA . ALA A 1 118 ? -20.449 14.566 41.585 1.00 35.56 118 ALA A CA 1
ATOM 903 C C . ALA A 1 118 ? -21.104 13.351 42.252 1.00 35.56 118 ALA A C 1
ATOM 905 O O . ALA A 1 118 ? -20.493 12.261 42.196 1.00 35.56 118 ALA A O 1
#

Foldseek 3Di:
DPPVVVVVVVVVVVVCVVDPDDDPDPDDPPVVVVVVVCVCCVDPNNVVVVVCVQDVVHDPVVVVVVVVVVCVVVCVVVVVVVVVVVVVVQADPQGGPDPVDDGCPPPDPPCPVPPVPD

Secondary structure (DSSP, 8-state):
-THHHHHHHHHHHHHHHHSTT----SS--SSHHHHHHHHHHTSHHHHHHHHHHHHTT--HHHHHHHHHHHHHHHTHHHHHHHHHHHHHHTEETTEE-STTSPPTTTT-TTTTTTSS--